Protein AF-A0A3M7NPE0-F1 (afdb_monomer)

Nearest PDB structures (foldseek):
  8dqm-assembly2_F  TM=6.773E-01  e=1.466E-04  Roseivivax halodurans
  8c0i-assembly1_DDD  TM=6.333E-01  e=1.970E-04  Escherichia coli
  5dfk-assembly1_A  TM=3.381E-01  e=2.380E+00  Escherichia coli

pLDDT: mean 84.12, std 21.81, range [24.47, 98.81]

Mean predicted aligned error: 8.63 Å

Secondary structure (DSSP, 8-state):
-----------EEPP-TT--SS-----EEEEEEEEE-HHHHHHHTHHHHHHHHHHHH---HHHHHHHHHSTTSHHHHHHGGGTTTSSTT-EEEEEEEEETTEEEEEEEESSS---EEEEETTEEEEE-SSS----

Sequence (135 aa):
MCVPFKVRNVYAKLPRGYAGKRPAERQRAVAMSGTGNGDSFLRTNAVRTAAAICRFSGASLGTAVSDVSGPGGELEQSAGDRWGETGEGEGGIIGIEVDGFTGKAVFAFNCGGLWRACYVDGVAKVMVFHDEYEA

Radius of gyration: 16.15 Å; Cα contacts (8 Å, |Δi|>4): 241; chains: 1; bounding box: 31×34×50 Å

Structure (mmCIF, N/CA/C/O backbone):
data_AF-A0A3M7NPE0-F1
#
_entry.id   AF-A0A3M7NPE0-F1
#
loop_
_atom_site.group_PDB
_atom_site.id
_atom_site.type_symbol
_atom_site.label_atom_id
_atom_site.label_alt_id
_atom_site.label_comp_id
_atom_site.label_asym_id
_atom_site.label_entity_id
_atom_site.label_seq_id
_atom_site.pdbx_PDB_ins_code
_atom_site.Cartn_x
_atom_site.Cartn_y
_atom_site.Cartn_z
_atom_site.occupancy
_atom_site.B_iso_or_equiv
_atom_site.auth_seq_id
_atom_site.auth_comp_id
_atom_site.auth_asym_id
_atom_site.auth_atom_id
_atom_site.pdbx_PDB_model_num
ATOM 1 N N . MET A 1 1 ? -10.105 1.263 -19.211 1.00 27.67 1 MET A N 1
ATOM 2 C CA . MET A 1 1 ? -11.442 1.292 -18.578 1.00 27.67 1 MET A CA 1
ATOM 3 C C . MET A 1 1 ? -11.221 0.988 -17.102 1.00 27.67 1 MET A C 1
ATOM 5 O O . MET A 1 1 ? -10.832 -0.123 -16.784 1.00 27.67 1 MET A O 1
ATOM 9 N N . CYS A 1 2 ? -11.288 2.004 -16.239 1.00 26.00 2 CYS A N 1
ATOM 10 C CA . CYS A 1 2 ? -10.955 1.890 -14.816 1.00 26.00 2 CYS A CA 1
ATOM 11 C C . CYS A 1 2 ? -12.140 1.240 -14.091 1.00 26.00 2 CYS A C 1
ATOM 13 O O . CYS A 1 2 ? -13.203 1.852 -13.987 1.00 26.00 2 CYS A O 1
ATOM 15 N N . VAL A 1 3 ? -12.000 -0.020 -13.677 1.00 26.36 3 VAL A N 1
ATOM 16 C CA . VAL A 1 3 ? -13.008 -0.679 -12.843 1.00 26.36 3 VAL A CA 1
ATOM 17 C C . VAL A 1 3 ? -12.875 -0.140 -11.416 1.00 26.36 3 VAL A C 1
ATOM 19 O O . VAL A 1 3 ? -11.787 -0.206 -10.845 1.00 26.36 3 VAL A O 1
ATOM 22 N N . PRO A 1 4 ? -13.940 0.418 -10.817 1.00 24.47 4 PRO A N 1
ATOM 23 C CA . PRO A 1 4 ? -13.890 0.885 -9.442 1.00 24.47 4 PRO A CA 1
ATOM 24 C C . PRO A 1 4 ? -13.739 -0.328 -8.518 1.00 24.47 4 PRO A C 1
ATOM 26 O O . PRO A 1 4 ? -14.699 -1.063 -8.284 1.00 24.47 4 PRO A O 1
ATOM 29 N N . PHE A 1 5 ? -12.533 -0.550 -7.993 1.00 33.00 5 PHE A N 1
ATOM 30 C CA . PHE A 1 5 ? -12.295 -1.588 -6.998 1.00 33.00 5 PHE A CA 1
ATOM 31 C C . PHE A 1 5 ? -13.027 -1.202 -5.708 1.00 33.00 5 PHE A C 1
ATOM 33 O O . PHE A 1 5 ? -12.697 -0.221 -5.034 1.00 33.00 5 PHE A O 1
ATOM 40 N N . LYS A 1 6 ? -14.079 -1.952 -5.374 1.00 27.89 6 LYS A N 1
ATOM 41 C CA . LYS A 1 6 ? -14.833 -1.781 -4.132 1.00 27.89 6 LYS A CA 1
ATOM 42 C C . LYS A 1 6 ? -13.966 -2.317 -2.992 1.00 27.89 6 LYS A C 1
ATOM 44 O O . LYS A 1 6 ? -14.068 -3.482 -2.625 1.00 27.89 6 LYS A O 1
ATOM 49 N N . VAL A 1 7 ? -13.128 -1.465 -2.400 1.00 37.12 7 VAL A N 1
ATOM 50 C CA . VAL A 1 7 ? -12.467 -1.778 -1.126 1.00 37.12 7 VAL A CA 1
ATOM 51 C C . VAL A 1 7 ? -13.574 -1.980 -0.087 1.00 37.12 7 VAL A C 1
ATOM 53 O O . VAL A 1 7 ? -14.122 -1.024 0.466 1.00 37.12 7 VAL A O 1
ATOM 56 N N . ARG A 1 8 ? -13.970 -3.236 0.153 1.00 37.31 8 ARG A N 1
ATOM 57 C CA . ARG A 1 8 ? -14.839 -3.597 1.275 1.00 37.31 8 ARG A CA 1
ATOM 58 C C . ARG A 1 8 ? -14.017 -3.438 2.545 1.00 37.31 8 ARG A C 1
ATOM 60 O O . ARG A 1 8 ? -13.371 -4.363 3.018 1.00 37.31 8 ARG A O 1
ATOM 67 N N . ASN A 1 9 ? -14.027 -2.213 3.048 1.00 39.16 9 ASN A N 1
ATOM 68 C CA . ASN A 1 9 ? -13.622 -1.836 4.390 1.00 39.16 9 ASN A CA 1
ATOM 69 C C . ASN A 1 9 ? -14.105 -2.898 5.394 1.00 39.16 9 ASN A C 1
ATOM 71 O O . ASN A 1 9 ? -15.312 -3.083 5.535 1.00 39.16 9 ASN A O 1
ATOM 75 N N . VAL A 1 10 ? -13.188 -3.599 6.062 1.00 43.84 10 VAL A N 1
ATOM 76 C CA . VAL A 1 10 ? -13.531 -4.557 7.126 1.00 43.84 10 VAL A CA 1
ATOM 77 C C . VAL A 1 10 ? -13.296 -3.856 8.469 1.00 43.84 10 VAL A C 1
ATOM 79 O O . VAL A 1 10 ? -12.231 -3.269 8.655 1.00 43.84 10 VAL A O 1
ATOM 82 N N . TYR A 1 11 ? -14.311 -3.825 9.341 1.00 45.72 11 TYR A N 1
ATOM 83 C CA . TYR A 1 11 ? -14.428 -2.907 10.484 1.00 45.72 11 TYR A CA 1
ATOM 84 C C . TYR A 1 11 ? -14.403 -3.655 11.826 1.00 45.72 11 TYR A C 1
ATOM 86 O O . TYR A 1 11 ? -15.442 -4.145 12.246 1.00 45.72 11 TYR A O 1
ATOM 94 N N . ALA A 1 12 ? -13.304 -3.606 12.5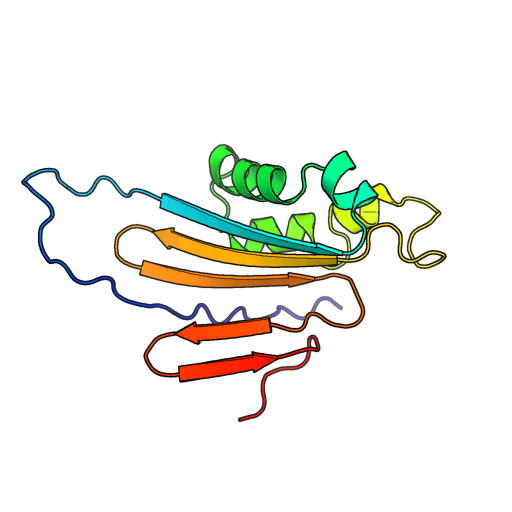83 1.00 43.47 12 ALA A N 1
ATOM 95 C CA . ALA A 1 12 ? -13.297 -4.111 13.963 1.00 43.47 12 ALA A CA 1
ATOM 96 C C . ALA A 1 12 ? -13.635 -3.010 14.985 1.00 43.47 12 ALA A C 1
ATOM 98 O O . ALA A 1 12 ? -13.023 -1.939 14.961 1.00 43.47 12 ALA A O 1
ATOM 99 N N . LYS A 1 13 ? -14.568 -3.274 15.917 1.00 44.62 13 LYS A N 1
ATOM 100 C CA . LYS A 1 13 ? -14.831 -2.410 17.091 1.00 44.62 13 LYS A CA 1
ATOM 101 C C . LYS A 1 13 ? -13.839 -2.714 18.218 1.00 44.62 13 LYS A C 1
ATOM 103 O O . LYS A 1 13 ? -13.842 -3.817 18.757 1.00 44.62 13 LYS A O 1
ATOM 108 N N . LEU A 1 14 ? -13.045 -1.728 18.633 1.00 51.66 14 LEU A N 1
ATOM 109 C CA . LEU A 1 14 ? -12.153 -1.851 19.795 1.00 51.66 14 LEU A CA 1
ATOM 110 C C . LEU A 1 14 ? -12.946 -1.810 21.127 1.00 51.66 14 LEU A C 1
ATOM 112 O O . LEU A 1 14 ? -13.894 -1.023 21.245 1.00 51.66 14 LEU A O 1
ATOM 116 N N . PRO A 1 15 ? -12.590 -2.622 22.147 1.00 49.59 15 PRO A N 1
ATOM 117 C CA . PRO A 1 15 ? -13.286 -2.642 23.435 1.00 49.59 15 PRO A CA 1
ATOM 118 C C . PRO A 1 15 ? -13.131 -1.313 24.195 1.00 49.59 15 PRO A C 1
ATOM 120 O O . PRO A 1 15 ? -12.042 -0.765 24.314 1.00 49.59 15 PRO A O 1
ATOM 123 N N . ARG A 1 16 ? -14.235 -0.809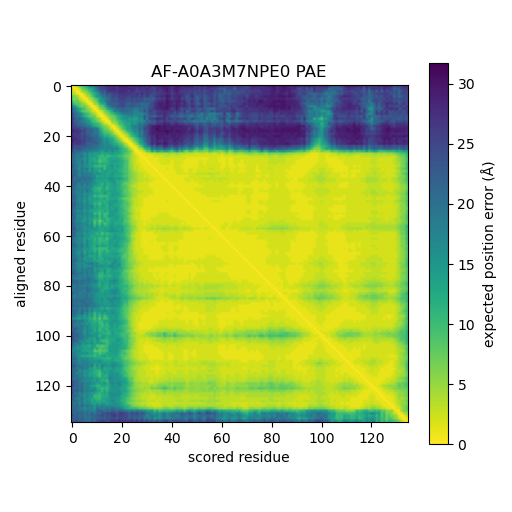 24.765 1.00 54.12 16 ARG A N 1
ATOM 124 C CA . ARG A 1 16 ? -14.330 0.474 25.505 1.00 54.12 16 ARG A CA 1
ATOM 125 C C . ARG A 1 16 ? -13.640 0.498 26.886 1.00 54.12 16 ARG A C 1
ATOM 127 O O . ARG A 1 16 ? -13.814 1.459 27.633 1.00 54.12 16 ARG A O 1
ATOM 134 N N . GLY A 1 17 ? -12.916 -0.549 27.272 1.00 51.56 17 GLY A N 1
ATOM 135 C CA . GLY A 1 17 ? -12.396 -0.705 28.633 1.00 51.56 17 GLY A CA 1
ATOM 136 C C . GLY A 1 17 ? -11.166 0.165 28.910 1.00 51.56 17 GLY A C 1
ATOM 137 O O . GLY A 1 17 ? -10.130 -0.055 28.300 1.00 51.56 17 GLY A O 1
ATOM 138 N N . TYR A 1 18 ? -11.281 1.080 29.884 1.00 45.97 18 TYR A N 1
ATOM 139 C CA . TYR A 1 18 ? -10.209 1.870 30.530 1.00 45.97 18 TYR A CA 1
ATOM 140 C C . TYR A 1 18 ? -9.698 3.162 29.859 1.00 45.97 18 TYR A C 1
ATOM 142 O O . TYR A 1 18 ? -8.603 3.625 30.175 1.00 45.97 18 TYR A O 1
ATOM 150 N N . ALA A 1 19 ? -10.494 3.847 29.035 1.00 51.12 19 ALA A N 1
ATOM 151 C CA . ALA A 1 19 ? -10.186 5.242 28.704 1.00 51.12 19 ALA A CA 1
ATOM 152 C C . ALA A 1 19 ? -10.604 6.162 29.870 1.00 51.12 19 ALA A C 1
ATOM 154 O O . ALA A 1 19 ? -11.785 6.467 30.047 1.00 51.12 19 ALA A O 1
ATOM 155 N N . GLY A 1 20 ? -9.641 6.589 30.696 1.00 47.66 20 GLY A N 1
ATOM 156 C CA . GLY A 1 20 ? -9.843 7.677 31.658 1.00 47.66 20 GLY A CA 1
ATOM 157 C C . GLY A 1 20 ? -10.417 8.922 30.968 1.00 47.66 20 GLY A C 1
ATOM 158 O O . GLY A 1 20 ? -10.175 9.117 29.783 1.00 47.66 20 GLY A O 1
ATOM 159 N N . LYS A 1 21 ? -11.189 9.728 31.716 1.00 46.97 21 LYS A N 1
ATOM 160 C CA . LYS A 1 21 ? -12.020 10.894 31.324 1.00 46.97 21 LYS A CA 1
ATOM 161 C C . LYS A 1 21 ? -11.363 11.953 30.401 1.00 46.97 21 LYS A C 1
ATOM 163 O O . LYS A 1 21 ? -11.325 13.133 30.736 1.00 46.97 21 LYS A O 1
ATOM 168 N N . ARG A 1 22 ? -10.882 11.585 29.222 1.00 47.91 22 ARG A N 1
ATOM 169 C CA . ARG A 1 22 ? -10.715 12.492 28.090 1.00 47.91 22 ARG A CA 1
ATOM 170 C C . ARG A 1 22 ? -11.775 12.089 27.073 1.00 47.91 22 ARG A C 1
ATOM 172 O O . ARG A 1 22 ? -11.926 10.889 26.831 1.00 47.91 22 ARG A O 1
ATOM 179 N N . PRO A 1 23 ? -12.526 13.036 26.481 1.00 47.06 23 PRO A N 1
ATOM 180 C CA . PRO A 1 23 ? -13.191 12.728 25.227 1.00 47.06 23 PRO A CA 1
ATOM 181 C C . PRO A 1 23 ? -12.094 12.154 24.334 1.00 47.06 23 PRO A C 1
ATOM 183 O O . PRO A 1 23 ? -11.025 12.759 24.241 1.00 47.06 23 PRO A O 1
ATOM 186 N N . ALA A 1 24 ? -12.295 10.957 23.786 1.00 57.06 24 ALA A N 1
ATOM 187 C CA . ALA A 1 24 ? -11.391 10.421 22.785 1.00 57.06 24 ALA A CA 1
ATOM 188 C C . ALA A 1 24 ? -11.487 11.354 21.573 1.00 57.06 24 ALA A C 1
ATOM 190 O O . ALA A 1 24 ? -12.287 11.139 20.665 1.00 57.06 24 ALA A O 1
ATOM 191 N N . GLU A 1 25 ? -10.743 12.459 21.616 1.00 57.72 25 GLU A N 1
ATOM 192 C CA . GLU A 1 25 ? -10.376 13.242 20.452 1.00 57.72 25 GLU A CA 1
ATOM 193 C C . GLU A 1 25 ? -9.913 12.209 19.431 1.00 57.72 25 GLU A C 1
ATOM 195 O O . GLU A 1 25 ? -9.131 11.330 19.796 1.00 57.72 25 GLU A O 1
ATOM 200 N N . ARG A 1 26 ? -10.521 12.186 18.238 1.00 66.12 26 ARG A N 1
ATOM 201 C CA . ARG A 1 26 ? -10.352 11.089 17.275 1.00 66.12 26 ARG A CA 1
ATOM 202 C C . ARG A 1 26 ? -8.865 10.875 16.995 1.00 66.12 26 ARG A C 1
ATOM 204 O O . ARG A 1 26 ? -8.276 11.567 16.169 1.00 66.12 26 ARG A O 1
ATOM 211 N N . GLN A 1 27 ? -8.249 9.934 17.703 1.00 78.19 27 GLN A N 1
ATOM 212 C CA . GLN A 1 27 ? -6.852 9.598 17.506 1.00 78.19 27 GLN A CA 1
ATOM 213 C C . GLN A 1 27 ? -6.808 8.634 16.340 1.00 78.19 27 GLN A C 1
ATOM 215 O O . GLN A 1 27 ? -7.107 7.447 16.473 1.00 78.19 27 GLN A O 1
ATOM 220 N N . ARG A 1 28 ? -6.495 9.194 15.174 1.00 89.44 28 ARG A N 1
ATOM 221 C CA . ARG A 1 28 ? -6.199 8.413 13.988 1.00 89.44 28 ARG A CA 1
ATOM 222 C C . ARG A 1 28 ? -4.757 7.929 14.070 1.00 89.44 28 ARG A C 1
ATOM 224 O O . ARG A 1 28 ? -3.843 8.738 14.227 1.00 89.44 28 ARG A O 1
ATOM 231 N N . ALA A 1 29 ? -4.558 6.626 13.951 1.00 94.69 29 ALA A N 1
ATOM 232 C CA . ALA A 1 29 ? -3.244 6.001 13.948 1.00 94.69 29 ALA A CA 1
ATOM 233 C C . ALA A 1 29 ? -3.136 5.015 12.788 1.00 94.69 29 ALA A C 1
ATOM 235 O O . ALA A 1 29 ? -4.118 4.391 12.389 1.00 94.69 29 ALA A O 1
ATOM 236 N N . VAL A 1 30 ? -1.929 4.880 12.249 1.00 97.44 30 VA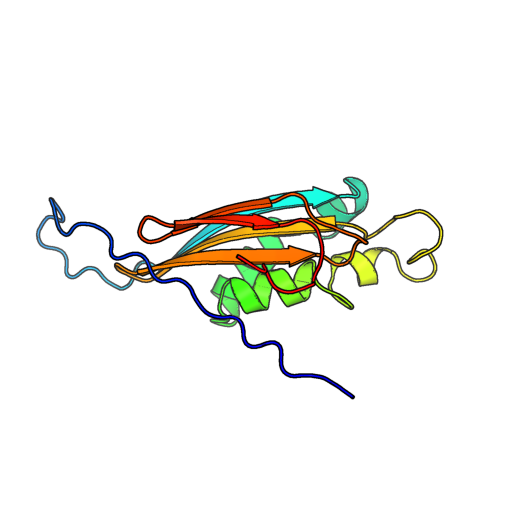L A N 1
ATOM 237 C CA . VAL A 1 30 ? -1.635 3.949 11.162 1.00 97.44 30 VAL A CA 1
ATOM 238 C C . VAL A 1 30 ? -0.381 3.158 11.502 1.00 97.44 30 VAL A C 1
ATOM 240 O O . VAL A 1 30 ? 0.590 3.712 12.016 1.00 97.44 30 VAL A O 1
ATOM 243 N N . ALA A 1 31 ? -0.408 1.865 11.213 1.00 97.88 31 ALA A N 1
ATOM 244 C CA . ALA A 1 31 ? 0.748 0.983 11.260 1.00 97.88 31 ALA A CA 1
ATOM 245 C C . ALA A 1 31 ? 0.856 0.277 9.913 1.00 97.88 31 ALA A C 1
ATOM 247 O O . ALA A 1 31 ? -0.159 -0.061 9.310 1.00 97.88 31 ALA A O 1
ATOM 248 N N . MET A 1 32 ? 2.072 0.079 9.426 1.00 98.50 32 MET A N 1
ATOM 249 C CA . MET A 1 32 ? 2.321 -0.439 8.086 1.00 98.50 32 MET A CA 1
ATOM 250 C C . MET A 1 32 ? 3.583 -1.290 8.070 1.00 98.50 32 MET A C 1
ATOM 252 O O . MET A 1 32 ? 4.517 -1.039 8.830 1.00 98.50 32 MET A O 1
ATOM 256 N N . SER A 1 33 ? 3.613 -2.261 7.167 1.00 98.44 33 SER A N 1
ATOM 257 C CA . SER A 1 33 ? 4.793 -3.050 6.833 1.00 98.44 33 SER A CA 1
ATOM 258 C C . SER A 1 33 ? 4.892 -3.148 5.317 1.00 98.44 33 SER A C 1
ATOM 260 O O . SER A 1 33 ? 3.893 -3.399 4.641 1.00 98.44 33 SER A O 1
ATOM 262 N N . GLY A 1 34 ? 6.086 -2.886 4.796 1.00 98.06 34 GLY A N 1
ATOM 263 C CA . GLY A 1 34 ? 6.389 -2.915 3.373 1.00 98.06 34 GLY A CA 1
ATOM 264 C C . GLY A 1 34 ? 7.282 -4.095 3.013 1.00 98.06 34 GLY A C 1
ATOM 265 O O . GLY A 1 34 ? 8.121 -4.504 3.814 1.00 98.06 34 GLY A O 1
ATOM 266 N N . THR A 1 35 ? 7.118 -4.620 1.803 1.00 98.38 35 THR A N 1
ATOM 267 C CA . THR A 1 35 ? 7.978 -5.657 1.220 1.00 98.38 35 THR A CA 1
ATOM 268 C C . THR A 1 35 ? 8.122 -5.436 -0.285 1.00 98.38 35 THR A C 1
ATOM 270 O O . THR A 1 35 ? 7.211 -4.896 -0.910 1.00 98.38 35 THR A O 1
ATOM 273 N N . GLY A 1 36 ? 9.254 -5.828 -0.869 1.00 97.69 36 GLY A N 1
ATOM 274 C CA . GLY A 1 36 ? 9.552 -5.633 -2.288 1.00 97.69 36 GLY A CA 1
ATOM 275 C C . GLY A 1 36 ? 11.016 -5.276 -2.528 1.00 97.69 36 GLY A C 1
ATOM 276 O O . GLY A 1 36 ? 11.889 -5.634 -1.733 1.00 97.69 36 GLY A O 1
ATOM 277 N N . ASN A 1 37 ? 11.280 -4.544 -3.607 1.00 98.25 37 ASN A N 1
ATOM 278 C CA . ASN A 1 37 ? 12.600 -4.012 -3.921 1.00 98.25 37 ASN A CA 1
ATOM 279 C C . ASN A 1 37 ? 13.058 -3.010 -2.841 1.00 98.25 37 ASN A C 1
ATOM 281 O O . ASN A 1 37 ? 12.522 -1.907 -2.722 1.00 98.25 37 ASN A O 1
ATOM 285 N N . GLY A 1 38 ? 14.056 -3.396 -2.040 1.00 97.62 38 GLY A N 1
ATOM 286 C CA . GLY A 1 38 ? 14.509 -2.610 -0.887 1.00 97.62 38 GLY A CA 1
ATOM 287 C C . GLY A 1 38 ? 15.013 -1.209 -1.248 1.00 97.62 38 GLY A C 1
ATOM 288 O O . GLY A 1 38 ? 14.697 -0.249 -0.544 1.00 97.62 38 GLY A O 1
ATOM 289 N N . ASP A 1 39 ? 15.724 -1.074 -2.367 1.00 97.62 39 ASP A N 1
ATOM 290 C CA . ASP A 1 39 ? 16.256 0.212 -2.829 1.00 97.62 39 ASP A CA 1
ATOM 291 C C . ASP A 1 39 ? 15.132 1.191 -3.184 1.00 97.62 39 ASP A C 1
ATOM 293 O O . ASP A 1 39 ? 15.196 2.361 -2.803 1.00 97.62 39 ASP A O 1
ATOM 297 N N . SER A 1 40 ? 14.067 0.728 -3.844 1.00 98.12 40 SER A N 1
ATOM 298 C CA . SER A 1 40 ? 12.874 1.541 -4.110 1.00 98.12 40 SER A CA 1
ATOM 299 C C . SER A 1 40 ? 12.178 1.977 -2.820 1.00 98.12 40 SER A C 1
ATOM 301 O O . SER A 1 40 ? 11.839 3.152 -2.682 1.00 98.12 40 SER A O 1
ATOM 303 N N . PHE A 1 41 ? 12.022 1.077 -1.840 1.00 98.56 41 PHE A N 1
ATOM 304 C CA . PHE A 1 41 ? 11.427 1.414 -0.539 1.00 98.56 41 PHE A CA 1
ATOM 305 C C . PHE A 1 41 ? 12.230 2.471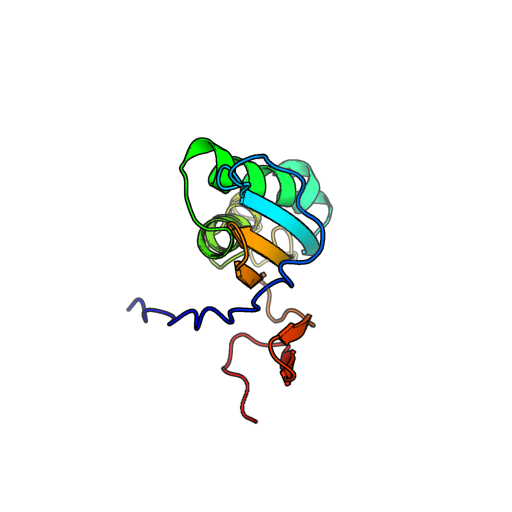 0.227 1.00 98.56 41 PHE A C 1
ATOM 307 O O . PHE A 1 41 ? 11.637 3.357 0.848 1.00 98.56 41 PHE A O 1
ATOM 314 N N . LEU A 1 42 ? 13.564 2.395 0.185 1.00 98.50 42 LEU A N 1
ATOM 315 C CA . LEU A 1 42 ? 14.442 3.381 0.815 1.00 98.50 42 LEU A CA 1
ATOM 316 C C . LEU A 1 42 ? 14.410 4.720 0.075 1.00 98.50 42 LEU A C 1
ATOM 318 O O . LEU A 1 42 ? 14.294 5.765 0.715 1.00 98.50 42 LEU A O 1
ATOM 322 N N . ARG A 1 43 ? 14.461 4.693 -1.261 1.00 97.62 43 ARG A N 1
ATOM 323 C CA . ARG A 1 43 ? 14.457 5.888 -2.116 1.00 97.62 43 ARG A CA 1
ATOM 324 C C . ARG A 1 43 ? 13.200 6.736 -1.930 1.00 97.62 43 ARG A C 1
ATOM 326 O O . ARG A 1 43 ? 13.305 7.958 -1.882 1.00 97.62 43 ARG A O 1
ATOM 333 N N . THR A 1 44 ? 12.037 6.099 -1.811 1.00 97.94 44 THR A N 1
ATOM 334 C CA . THR A 1 44 ? 10.741 6.783 -1.642 1.00 97.94 44 THR A CA 1
ATOM 335 C C . THR A 1 44 ? 10.338 6.952 -0.179 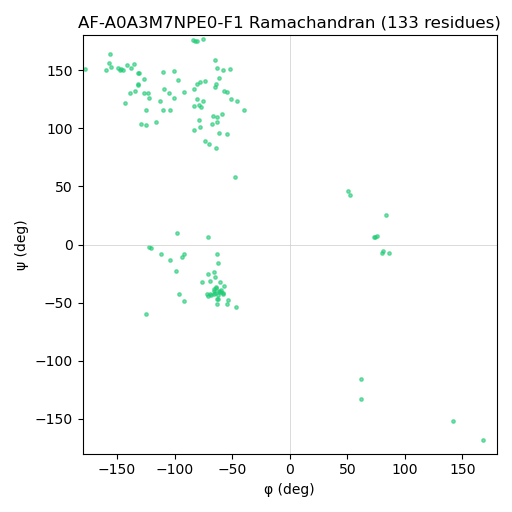1.00 97.94 44 THR A C 1
ATOM 337 O O . THR A 1 44 ? 9.380 7.658 0.127 1.00 97.94 44 THR A O 1
ATOM 340 N N . ASN A 1 45 ? 11.047 6.300 0.753 1.00 98.31 45 ASN A N 1
ATOM 341 C CA . ASN A 1 45 ? 10.633 6.173 2.150 1.00 98.31 45 ASN A CA 1
ATOM 342 C C . ASN A 1 45 ? 9.175 5.672 2.266 1.00 98.31 45 ASN A C 1
ATOM 344 O O . ASN A 1 45 ? 8.360 6.227 3.007 1.00 98.31 45 ASN A O 1
ATOM 348 N N . ALA A 1 46 ? 8.842 4.634 1.492 1.00 98.62 46 ALA A N 1
ATOM 349 C CA . ALA A 1 46 ? 7.480 4.281 1.079 1.00 98.62 46 ALA A CA 1
ATOM 350 C C . ALA A 1 46 ? 6.427 4.298 2.205 1.00 98.62 46 ALA A C 1
ATOM 352 O O . ALA A 1 46 ? 5.407 4.982 2.119 1.00 98.62 46 ALA A O 1
ATOM 353 N N . VAL A 1 47 ? 6.676 3.581 3.307 1.00 98.38 47 VAL A N 1
ATOM 354 C CA . VAL A 1 47 ? 5.727 3.490 4.432 1.00 98.38 47 VAL A CA 1
ATOM 355 C C . VAL A 1 47 ? 5.537 4.841 5.131 1.00 98.38 47 VAL A C 1
ATOM 357 O O . VAL A 1 47 ? 4.418 5.220 5.488 1.00 98.38 47 VAL A O 1
ATOM 360 N N . ARG A 1 48 ? 6.617 5.608 5.311 1.00 98.31 48 ARG A N 1
ATOM 361 C CA . ARG A 1 48 ? 6.533 6.960 5.871 1.00 98.31 48 ARG A CA 1
ATOM 362 C C . ARG A 1 48 ? 5.786 7.883 4.921 1.00 98.31 48 ARG A C 1
ATOM 364 O O . ARG A 1 48 ? 5.035 8.733 5.395 1.00 98.31 48 ARG A O 1
ATOM 371 N N . THR A 1 49 ? 5.981 7.748 3.614 1.00 98.69 49 THR A N 1
ATOM 372 C CA . THR A 1 49 ? 5.282 8.561 2.616 1.00 98.69 49 THR A CA 1
ATOM 373 C C . THR A 1 49 ? 3.785 8.268 2.615 1.00 98.69 49 THR A C 1
ATOM 375 O O . THR A 1 49 ? 3.000 9.207 2.730 1.00 98.69 49 THR A O 1
ATOM 378 N N . ALA A 1 50 ? 3.368 7.002 2.703 1.00 98.69 50 ALA A N 1
ATOM 379 C CA . ALA A 1 50 ? 1.963 6.649 2.925 1.00 98.69 50 ALA A CA 1
ATOM 380 C C . ALA A 1 50 ? 1.398 7.263 4.228 1.00 98.69 50 ALA A C 1
ATOM 382 O O . ALA A 1 50 ? 0.297 7.824 4.241 1.00 98.69 50 ALA A O 1
ATOM 383 N N . ALA A 1 51 ? 2.162 7.246 5.329 1.00 98.38 51 ALA A N 1
ATOM 384 C CA . ALA A 1 51 ? 1.756 7.903 6.580 1.00 98.38 51 ALA A CA 1
ATOM 385 C 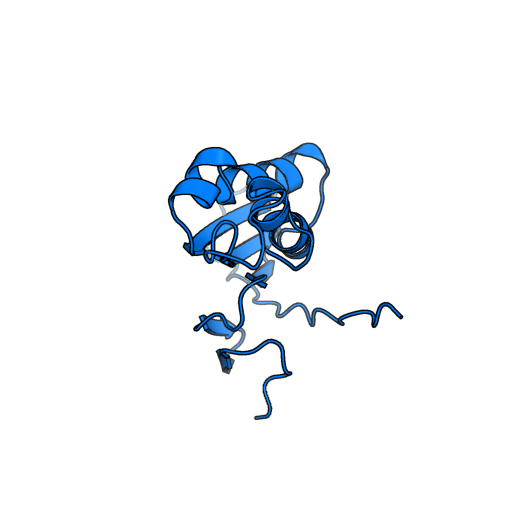C . ALA A 1 51 ? 1.636 9.430 6.426 1.00 98.38 51 ALA A C 1
ATOM 387 O O . ALA A 1 51 ? 0.754 10.061 7.014 1.00 98.38 51 ALA A O 1
ATOM 388 N N . ALA A 1 52 ? 2.518 10.036 5.634 1.00 98.38 52 ALA A N 1
ATOM 389 C CA . ALA A 1 52 ? 2.523 11.464 5.363 1.00 98.38 52 ALA A CA 1
ATOM 390 C C . ALA A 1 52 ? 1.328 11.884 4.507 1.00 98.38 52 ALA A C 1
ATOM 392 O O . ALA A 1 52 ? 0.683 12.872 4.847 1.00 98.38 52 ALA A O 1
ATOM 393 N N . ILE A 1 53 ? 0.983 11.110 3.474 1.00 98.38 53 ILE A N 1
ATOM 394 C CA . ILE A 1 53 ? -0.250 11.292 2.698 1.00 98.38 53 ILE A CA 1
ATOM 395 C C . ILE A 1 53 ? -1.441 11.282 3.661 1.00 98.38 53 ILE A C 1
ATOM 397 O O . ILE A 1 53 ? -2.187 12.256 3.724 1.00 98.38 53 ILE A O 1
ATOM 401 N N . CYS A 1 54 ? -1.547 10.264 4.524 1.00 97.12 54 CYS A N 1
ATOM 402 C CA . CYS A 1 54 ? -2.610 10.195 5.530 1.00 97.12 54 CYS A CA 1
ATOM 403 C C . CYS A 1 54 ? -2.689 11.456 6.406 1.00 97.12 54 CYS A C 1
ATOM 405 O O . CYS A 1 54 ? -3.777 11.989 6.629 1.00 97.12 54 CYS A O 1
ATOM 407 N N . ARG A 1 55 ? -1.544 11.921 6.919 1.00 96.06 55 ARG A N 1
ATOM 408 C CA . ARG A 1 55 ? -1.463 13.050 7.855 1.00 96.06 55 ARG A CA 1
ATOM 409 C C . ARG A 1 55 ? -1.746 14.398 7.197 1.00 96.06 55 ARG A C 1
ATOM 411 O O . ARG A 1 55 ? -2.394 15.233 7.819 1.00 96.06 55 ARG A O 1
ATOM 418 N N . PHE A 1 56 ? -1.211 14.631 6.003 1.00 97.38 56 PHE A N 1
ATOM 419 C CA . PHE A 1 56 ? -1.175 15.962 5.397 1.00 97.38 56 PHE A CA 1
ATOM 420 C C . PHE A 1 56 ? -2.286 16.202 4.373 1.00 97.38 56 PHE A C 1
ATOM 422 O O . PHE A 1 56 ? -2.643 17.357 4.167 1.00 97.38 56 PHE A O 1
ATOM 429 N N . SER A 1 57 ? -2.873 15.156 3.778 1.00 96.50 57 SER A N 1
ATOM 430 C CA . SER A 1 57 ? -4.037 15.298 2.884 1.00 96.50 57 SER A CA 1
ATOM 431 C C . SER A 1 57 ? -5.363 14.887 3.530 1.00 96.50 57 SER A C 1
ATOM 433 O O . SER A 1 57 ? -6.427 15.162 2.983 1.00 96.50 57 SER A O 1
ATOM 435 N N . GLY A 1 58 ? -5.320 14.206 4.680 1.00 93.12 58 GLY A N 1
ATOM 436 C CA . GLY A 1 58 ? -6.506 13.613 5.301 1.00 93.12 58 GLY A CA 1
ATOM 437 C C . GLY A 1 58 ? -7.020 12.355 4.589 1.00 93.12 58 GLY A C 1
ATOM 438 O O . GLY A 1 58 ? -8.063 11.829 4.975 1.00 93.12 58 GLY A O 1
ATOM 439 N N . ALA A 1 59 ? -6.306 11.844 3.579 1.00 96.38 59 ALA A N 1
ATOM 440 C CA . ALA A 1 59 ? -6.680 10.621 2.875 1.00 96.38 59 ALA A CA 1
ATOM 441 C C . ALA A 1 59 ? -6.662 9.392 3.798 1.00 96.38 59 ALA A C 1
ATOM 443 O O . ALA A 1 59 ? -5.890 9.330 4.760 1.00 96.38 59 ALA A O 1
ATOM 444 N N . SER A 1 60 ? -7.496 8.395 3.479 1.00 96.81 60 SER A N 1
ATOM 445 C CA . SER A 1 60 ? -7.526 7.100 4.175 1.00 96.81 60 SER A CA 1
ATOM 446 C C . SER A 1 60 ? -6.221 6.324 3.982 1.00 96.81 60 SER A C 1
ATOM 448 O O . SER A 1 60 ? -5.512 6.550 2.998 1.00 96.81 60 SER A O 1
ATOM 450 N N . LEU A 1 61 ? -5.921 5.369 4.871 1.00 97.81 61 LEU A N 1
ATOM 451 C CA . LEU A 1 61 ? -4.709 4.562 4.713 1.00 97.81 61 LEU A CA 1
ATOM 452 C C . LEU A 1 61 ? -4.765 3.722 3.436 1.00 97.81 61 LEU A C 1
ATOM 454 O O . LEU A 1 61 ? -3.761 3.609 2.751 1.00 97.81 61 LEU A O 1
ATOM 458 N N . GLY A 1 62 ? -5.942 3.198 3.080 1.00 97.62 62 GLY A N 1
ATOM 459 C CA . GLY A 1 62 ? -6.155 2.443 1.839 1.00 97.62 62 GLY A CA 1
ATOM 460 C C . GLY A 1 62 ? -5.802 3.239 0.579 1.00 97.62 62 GLY A C 1
ATOM 461 O O . GLY A 1 62 ? -5.142 2.718 -0.315 1.00 97.62 62 GLY A O 1
ATOM 462 N N . THR A 1 63 ? -6.196 4.514 0.532 1.00 98.31 63 THR A N 1
ATOM 463 C CA . THR A 1 63 ? -5.815 5.432 -0.551 1.00 98.31 63 THR A CA 1
ATOM 464 C C . THR A 1 63 ? -4.304 5.642 -0.562 1.00 98.31 63 THR A C 1
ATOM 466 O O . THR A 1 63 ? -3.663 5.385 -1.571 1.00 98.31 63 THR A O 1
ATOM 469 N N . ALA A 1 64 ? -3.720 5.993 0.586 1.00 98.62 64 ALA A N 1
ATOM 470 C CA . ALA A 1 64 ? -2.292 6.275 0.681 1.00 98.62 64 ALA A CA 1
ATOM 471 C C . ALA A 1 64 ? -1.403 5.075 0.309 1.00 98.62 64 ALA A C 1
ATOM 473 O O . ALA A 1 64 ? -0.396 5.249 -0.369 1.00 98.62 64 ALA A O 1
ATOM 474 N N . VAL A 1 65 ? -1.756 3.849 0.721 1.00 98.56 65 VAL A N 1
ATOM 475 C CA . VAL A 1 65 ? -0.988 2.655 0.325 1.00 98.56 65 VAL A CA 1
ATOM 476 C C . VAL A 1 65 ? -1.147 2.341 -1.161 1.00 98.56 65 VAL A C 1
ATOM 478 O O . VAL A 1 65 ? -0.198 1.844 -1.765 1.00 98.56 65 VAL A O 1
ATOM 481 N N . SER A 1 66 ? -2.302 2.658 -1.759 1.00 98.44 66 SER A N 1
ATOM 482 C CA . SER A 1 66 ? -2.528 2.501 -3.202 1.00 98.44 66 SER A CA 1
ATOM 483 C C . SER A 1 66 ? -1.683 3.491 -4.003 1.00 98.44 66 SER A C 1
ATOM 485 O O . SER A 1 66 ? -1.022 3.075 -4.946 1.00 98.44 66 SER A O 1
ATOM 487 N N . ASP A 1 67 ? -1.618 4.754 -3.575 1.00 98.69 67 ASP A N 1
ATOM 488 C CA . ASP A 1 67 ? -0.814 5.794 -4.232 1.00 98.69 67 ASP A CA 1
ATOM 489 C C . ASP A 1 67 ? 0.697 5.506 -4.162 1.00 98.69 67 ASP A C 1
ATOM 491 O O . ASP A 1 67 ? 1.455 5.923 -5.034 1.00 98.69 67 ASP A O 1
ATOM 495 N N . VAL A 1 68 ? 1.155 4.780 -3.137 1.00 98.75 68 VAL A N 1
ATOM 496 C CA . VAL A 1 68 ? 2.580 4.448 -2.964 1.00 98.75 68 VAL A CA 1
ATOM 497 C C . VAL A 1 68 ? 2.945 3.112 -3.603 1.00 98.75 68 VAL A C 1
ATOM 499 O O . VAL A 1 68 ? 3.948 3.018 -4.303 1.00 98.75 68 VAL A O 1
ATOM 502 N N . SER A 1 69 ? 2.168 2.064 -3.336 1.00 98.56 69 SER A N 1
ATOM 503 C CA . SER A 1 69 ? 2.541 0.679 -3.657 1.00 98.56 69 SER A CA 1
ATOM 504 C C . SER A 1 69 ? 1.581 -0.034 -4.600 1.00 98.56 69 SER A C 1
ATOM 506 O O . SER A 1 69 ? 1.840 -1.175 -4.951 1.00 98.56 69 SER A O 1
ATOM 508 N N . GLY A 1 70 ? 0.477 0.599 -5.001 1.00 97.88 70 GLY A N 1
ATOM 509 C CA . GLY A 1 70 ? -0.418 0.069 -6.028 1.00 97.88 70 GLY A CA 1
ATOM 510 C C . GLY A 1 70 ? 0.093 0.335 -7.451 1.00 97.88 70 GLY A C 1
ATOM 511 O O . GLY A 1 70 ? 1.106 1.016 -7.626 1.00 97.88 70 GLY A O 1
ATOM 512 N N . PRO A 1 71 ? -0.602 -0.190 -8.478 1.00 96.75 71 PRO A N 1
ATOM 513 C CA . PRO A 1 71 ? -0.269 0.069 -9.879 1.00 96.75 71 PRO A CA 1
ATOM 514 C C . PRO A 1 71 ? -0.218 1.571 -10.192 1.00 96.75 71 PRO A C 1
ATOM 516 O O . PRO A 1 71 ? -1.136 2.311 -9.836 1.00 96.75 71 PRO A O 1
ATOM 519 N N . GLY A 1 72 ? 0.849 2.015 -10.855 1.00 97.31 72 GLY A N 1
ATOM 520 C CA . GLY A 1 72 ? 1.132 3.424 -11.136 1.00 97.31 72 GLY A CA 1
ATOM 521 C C . GLY A 1 72 ? 1.583 4.238 -9.917 1.00 97.31 72 GLY A C 1
ATOM 522 O O . GLY A 1 72 ? 1.710 5.459 -10.019 1.00 97.31 72 GLY A O 1
ATOM 523 N N . GLY A 1 73 ? 1.797 3.597 -8.766 1.00 98.25 73 GLY A N 1
ATOM 524 C CA . GLY A 1 73 ? 2.175 4.254 -7.520 1.00 98.25 73 GLY A CA 1
ATOM 525 C C . GLY A 1 73 ? 3.633 4.712 -7.469 1.00 98.25 73 GLY A C 1
ATOM 526 O O . GLY A 1 73 ? 4.435 4.464 -8.368 1.00 98.25 73 GLY A O 1
ATOM 527 N N . GLU A 1 74 ? 3.993 5.378 -6.375 1.00 98.50 74 GLU A N 1
ATOM 528 C CA . GLU A 1 74 ? 5.320 5.972 -6.168 1.00 98.50 74 GLU A CA 1
ATOM 529 C C . GLU A 1 74 ? 6.482 4.968 -6.285 1.00 98.50 74 GLU A C 1
ATOM 531 O O . GLU A 1 74 ? 7.540 5.315 -6.811 1.00 98.50 74 GLU A O 1
ATOM 536 N N . LEU A 1 75 ? 6.301 3.716 -5.847 1.00 98.56 75 LEU A N 1
ATOM 537 C CA . LEU A 1 75 ? 7.318 2.671 -6.004 1.00 98.56 75 LEU A CA 1
ATOM 538 C C . LEU A 1 75 ? 7.613 2.382 -7.483 1.00 98.56 75 LEU A C 1
ATOM 540 O O . LEU A 1 75 ? 8.779 2.375 -7.875 1.00 98.56 75 LEU A O 1
ATOM 544 N N . GLU A 1 76 ? 6.579 2.225 -8.307 1.00 98.06 76 GLU A N 1
ATOM 545 C CA . GLU A 1 76 ? 6.703 2.034 -9.757 1.00 98.06 76 GLU A CA 1
ATOM 546 C C . GLU A 1 76 ? 7.335 3.265 -10.422 1.00 98.06 76 GLU A C 1
ATOM 548 O O . GLU A 1 76 ? 8.317 3.148 -11.155 1.00 98.06 76 GLU A O 1
ATOM 553 N N . GLN A 1 77 ? 6.861 4.465 -10.078 1.00 98.25 77 GLN A N 1
ATOM 554 C CA . GLN A 1 77 ? 7.418 5.714 -10.609 1.00 98.25 77 GLN A CA 1
ATOM 555 C C . GLN A 1 77 ? 8.904 5.890 -10.259 1.00 98.25 77 GLN A C 1
ATOM 557 O O . GLN A 1 77 ? 9.664 6.447 -11.050 1.00 98.25 77 GLN A O 1
ATOM 562 N N . SER A 1 78 ? 9.347 5.382 -9.103 1.00 98.06 78 SER A N 1
ATOM 563 C CA . SER A 1 78 ? 10.751 5.446 -8.680 1.00 98.06 78 SER A CA 1
ATOM 564 C C . SER A 1 78 ? 11.703 4.634 -9.568 1.00 98.06 78 SER A C 1
ATOM 566 O O . SER A 1 78 ? 12.899 4.943 -9.630 1.00 98.06 78 SER A O 1
ATOM 568 N N . ALA A 1 79 ? 11.190 3.615 -10.264 1.00 97.62 79 ALA A N 1
ATOM 569 C CA . ALA A 1 79 ? 11.966 2.817 -11.206 1.00 97.62 79 ALA A CA 1
ATOM 570 C C . ALA A 1 79 ? 12.196 3.562 -12.534 1.00 97.62 79 ALA A C 1
ATOM 572 O O . ALA A 1 79 ? 13.272 3.421 -13.130 1.00 97.62 79 ALA A O 1
ATOM 573 N N . GLY A 1 80 ? 11.244 4.406 -12.953 1.00 96.19 80 GLY A N 1
ATOM 574 C CA . GLY A 1 80 ? 11.284 5.132 -14.225 1.00 96.19 80 GLY A CA 1
ATOM 575 C C . GLY A 1 80 ? 11.303 4.167 -15.412 1.00 96.19 80 GLY A C 1
ATOM 576 O O . GLY A 1 80 ? 10.580 3.175 -15.412 1.00 96.19 80 GLY A O 1
ATOM 577 N N . ASP A 1 81 ? 12.196 4.399 -16.374 1.00 96.75 81 ASP A N 1
ATOM 578 C CA . ASP A 1 81 ? 12.349 3.559 -17.577 1.00 96.75 81 ASP A CA 1
ATOM 579 C C . ASP A 1 81 ? 12.777 2.105 -17.282 1.00 96.75 81 ASP A C 1
ATOM 581 O O . ASP A 1 81 ? 12.815 1.275 -18.183 1.00 96.75 81 ASP A O 1
ATOM 585 N N . ARG A 1 82 ? 13.127 1.787 -16.028 1.00 96.25 82 ARG A N 1
ATOM 586 C CA . ARG A 1 82 ? 13.512 0.435 -15.581 1.00 96.25 82 ARG A CA 1
ATOM 587 C C . ARG A 1 82 ? 12.330 -0.385 -15.059 1.00 96.25 82 ARG A C 1
ATOM 589 O O . ARG A 1 82 ? 12.503 -1.563 -14.744 1.00 96.25 82 ARG A O 1
ATOM 596 N N . TRP A 1 83 ? 11.158 0.233 -14.910 1.00 97.31 83 TRP A N 1
ATOM 597 C CA . TRP A 1 83 ? 9.951 -0.459 -14.470 1.00 97.31 83 TRP A CA 1
ATOM 598 C C . TRP A 1 83 ? 9.621 -1.625 -15.411 1.00 97.31 83 TRP A C 1
ATOM 600 O O . TRP A 1 83 ? 9.630 -1.464 -16.627 1.00 97.31 83 TRP A O 1
ATOM 610 N N . GLY A 1 84 ? 9.339 -2.801 -14.844 1.00 94.94 84 GLY A N 1
ATOM 611 C CA . GLY A 1 84 ? 9.012 -4.012 -15.605 1.00 94.94 84 GLY A CA 1
ATOM 612 C C . GLY A 1 84 ? 10.207 -4.779 -16.190 1.00 94.94 84 GLY A C 1
ATOM 613 O O . GLY A 1 84 ? 10.014 -5.892 -16.668 1.00 94.94 84 GLY A O 1
ATOM 614 N N . GLU A 1 85 ? 11.431 -4.246 -16.109 1.00 95.81 85 GLU A N 1
ATOM 615 C CA . GLU A 1 85 ? 12.628 -4.892 -16.676 1.00 95.81 85 GLU A CA 1
ATOM 616 C C . GLU A 1 85 ? 13.411 -5.709 -15.633 1.00 95.81 85 GLU A C 1
ATOM 618 O O . GLU A 1 85 ? 13.867 -6.820 -15.904 1.00 95.81 85 GLU A O 1
ATOM 623 N N . THR A 1 86 ? 13.585 -5.170 -14.420 1.00 92.44 86 THR A N 1
ATOM 624 C CA . THR A 1 86 ? 14.484 -5.741 -13.391 1.00 92.44 86 THR A CA 1
ATOM 625 C C . THR A 1 86 ? 13.797 -6.087 -12.068 1.00 92.44 86 THR A C 1
ATOM 627 O O . THR A 1 86 ? 14.455 -6.558 -11.139 1.00 92.44 86 THR A O 1
ATOM 630 N N . GLY A 1 87 ? 12.494 -5.818 -11.950 1.00 95.06 87 GLY A N 1
ATOM 631 C CA . GLY A 1 87 ? 11.759 -5.854 -10.681 1.00 95.06 87 GLY A CA 1
ATOM 632 C C . GLY A 1 87 ? 12.034 -4.648 -9.768 1.00 95.06 87 GLY A C 1
ATOM 633 O O . GLY A 1 87 ? 11.608 -4.620 -8.612 1.00 95.06 87 GLY A O 1
ATOM 634 N N . GLU A 1 88 ? 12.763 -3.632 -10.241 1.00 98.00 88 GLU A N 1
ATOM 635 C CA . GLU A 1 88 ? 12.880 -2.364 -9.520 1.00 98.00 88 GLU A CA 1
ATOM 636 C C . GLU A 1 88 ? 11.520 -1.668 -9.436 1.00 98.00 88 GLU A C 1
ATOM 638 O O . GLU A 1 88 ? 10.766 -1.648 -10.402 1.00 98.00 88 GLU A O 1
ATOM 643 N N . GLY A 1 89 ? 11.199 -1.102 -8.273 1.00 98.19 89 GLY A N 1
ATOM 644 C CA . GLY A 1 89 ? 9.892 -0.506 -8.001 1.00 98.19 89 GLY A CA 1
ATOM 645 C C . GLY A 1 89 ? 8.799 -1.504 -7.623 1.00 98.19 89 GLY A C 1
ATOM 646 O O . GLY A 1 89 ? 7.703 -1.079 -7.267 1.00 98.19 89 GLY A O 1
AT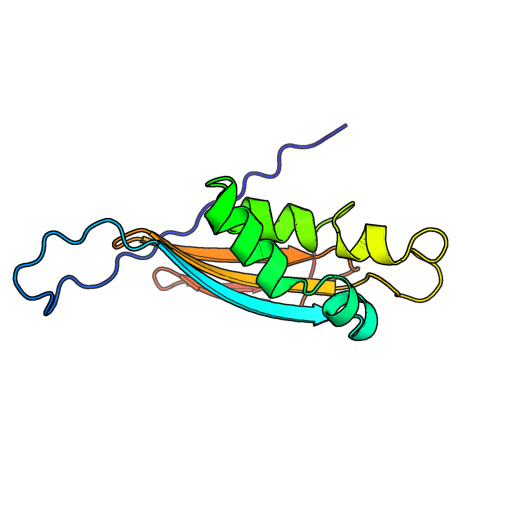OM 647 N N . GLU A 1 90 ? 9.053 -2.814 -7.669 1.00 98.50 90 GLU A N 1
ATOM 648 C CA . GLU A 1 90 ? 8.046 -3.808 -7.295 1.00 98.50 90 GLU A CA 1
ATOM 649 C C . GLU A 1 90 ? 7.917 -3.936 -5.777 1.00 98.50 90 GLU A C 1
ATOM 651 O O . GLU A 1 90 ? 8.909 -3.973 -5.042 1.00 98.50 90 GLU A O 1
ATOM 656 N N . GLY A 1 91 ? 6.686 -4.068 -5.293 1.00 98.31 91 GLY A N 1
ATOM 657 C CA . GLY A 1 91 ? 6.420 -4.351 -3.896 1.00 98.31 91 GLY A CA 1
ATOM 658 C C . GLY A 1 91 ? 4.969 -4.175 -3.482 1.00 98.31 91 GLY A C 1
ATOM 659 O O . GLY A 1 91 ? 4.054 -4.031 -4.291 1.00 98.31 91 GLY A O 1
ATOM 660 N N . GLY A 1 92 ? 4.770 -4.196 -2.170 1.00 98.56 92 GLY A N 1
ATOM 661 C CA . GLY A 1 92 ? 3.472 -4.037 -1.546 1.00 98.56 92 GLY A CA 1
ATOM 662 C C . GLY A 1 92 ? 3.571 -3.552 -0.111 1.00 98.56 92 GLY A C 1
ATOM 663 O O . GLY A 1 92 ? 4.583 -3.734 0.570 1.00 98.56 92 GLY A O 1
ATOM 664 N N . ILE A 1 93 ? 2.492 -2.933 0.353 1.00 98.81 93 ILE A N 1
ATOM 665 C CA . ILE A 1 93 ? 2.333 -2.480 1.731 1.00 98.81 93 ILE A CA 1
ATOM 666 C C . ILE A 1 93 ? 1.073 -3.117 2.303 1.00 98.81 93 ILE A C 1
ATOM 668 O O . ILE A 1 93 ? -0.002 -3.030 1.711 1.00 98.81 93 ILE A O 1
ATOM 672 N N . ILE A 1 94 ? 1.198 -3.710 3.488 1.00 98.44 94 ILE A N 1
ATOM 673 C CA . ILE A 1 94 ? 0.065 -4.016 4.365 1.00 98.44 94 ILE A CA 1
ATOM 674 C C . ILE A 1 94 ? -0.009 -2.962 5.463 1.00 98.44 94 ILE A C 1
ATOM 676 O O . ILE A 1 94 ? 1.014 -2.433 5.903 1.00 98.44 94 ILE A O 1
ATOM 680 N N . GLY A 1 95 ? -1.209 -2.673 5.950 1.00 97.56 95 GLY A N 1
ATOM 681 C CA . GLY A 1 95 ? -1.375 -1.735 7.045 1.00 97.56 95 GLY A CA 1
ATOM 682 C C . GLY A 1 95 ? -2.653 -1.918 7.841 1.00 97.56 95 GLY A C 1
ATOM 683 O O . GLY A 1 95 ? -3.601 -2.581 7.421 1.00 97.56 95 GLY A O 1
ATOM 684 N N . ILE A 1 96 ? -2.651 -1.306 9.017 1.00 96.56 96 ILE A N 1
ATOM 685 C CA . ILE A 1 96 ? -3.795 -1.189 9.908 1.00 96.56 96 ILE A CA 1
ATOM 686 C C . ILE A 1 96 ? -4.028 0.296 10.148 1.00 96.56 96 ILE A C 1
ATOM 688 O O . ILE A 1 96 ? -3.128 1.017 10.576 1.00 96.56 96 ILE A O 1
ATOM 692 N N . GLU A 1 97 ? -5.248 0.738 9.886 1.00 95.69 97 GLU A N 1
ATOM 693 C CA . GLU A 1 97 ? -5.734 2.064 10.236 1.00 95.69 97 GLU A CA 1
ATOM 694 C C . GLU A 1 97 ? -6.677 1.953 11.430 1.00 95.69 97 GLU A C 1
ATOM 696 O O . GLU A 1 97 ? -7.598 1.135 11.428 1.00 95.69 97 GLU A O 1
ATOM 701 N N . VAL A 1 98 ? -6.451 2.787 12.441 1.00 92.56 98 VAL A N 1
ATOM 702 C CA . VAL A 1 98 ? -7.374 2.995 13.553 1.00 92.56 98 VAL A CA 1
ATOM 703 C C . VAL A 1 98 ? -7.906 4.417 13.463 1.00 92.56 98 VAL A C 1
ATOM 705 O O . VAL A 1 98 ? -7.122 5.361 13.459 1.00 92.56 98 VAL A O 1
ATOM 708 N N . ASP A 1 99 ? -9.227 4.573 13.406 1.00 87.44 99 ASP A N 1
ATOM 709 C CA . ASP A 1 99 ? -9.924 5.856 13.551 1.00 87.44 99 ASP A CA 1
ATOM 710 C C . ASP A 1 99 ? -10.960 5.730 14.676 1.00 87.44 99 ASP A C 1
ATOM 712 O O . ASP A 1 99 ? -12.010 5.085 14.543 1.00 87.44 99 ASP A O 1
ATOM 716 N N . GLY A 1 100 ? -10.617 6.283 15.842 1.00 85.06 100 GLY A N 1
ATOM 717 C CA . GLY A 1 100 ? -11.391 6.107 17.066 1.00 85.06 100 GLY A CA 1
ATOM 718 C C . GLY A 1 100 ? -11.446 4.636 17.484 1.00 85.06 100 GLY A C 1
ATOM 719 O O . GLY A 1 100 ? -10.431 4.037 17.820 1.00 85.06 100 GLY A O 1
ATOM 720 N N . PHE A 1 101 ? -12.643 4.047 17.474 1.00 80.62 101 PHE A N 1
ATOM 721 C CA . PHE A 1 101 ? -12.855 2.639 17.840 1.00 80.62 101 PHE A CA 1
ATOM 722 C C . PHE A 1 101 ? -12.938 1.703 16.633 1.00 80.62 101 PHE A C 1
ATOM 724 O O . PHE A 1 101 ? -13.329 0.553 16.801 1.00 80.62 101 PHE A O 1
ATOM 731 N N . THR A 1 102 ? -12.617 2.194 15.436 1.00 83.44 102 THR A N 1
ATOM 732 C CA . THR A 1 102 ? -12.671 1.421 14.196 1.00 83.44 102 THR A CA 1
ATOM 733 C C . THR A 1 102 ? -11.267 1.032 13.769 1.00 83.44 102 THR A C 1
ATOM 735 O O . THR A 1 102 ? -10.481 1.910 13.427 1.00 83.44 102 THR A O 1
ATOM 738 N N . GLY A 1 103 ? -10.972 -0.267 13.754 1.00 88.00 103 GLY A N 1
ATOM 739 C CA . GLY A 1 103 ? -9.768 -0.831 13.145 1.00 88.00 103 GLY A CA 1
ATOM 740 C C . GLY A 1 103 ? -10.049 -1.357 11.739 1.00 88.00 103 GLY A C 1
ATOM 741 O O . GLY A 1 103 ? -11.107 -1.942 11.496 1.00 88.00 103 GLY A O 1
ATOM 742 N N . LYS A 1 104 ? -9.104 -1.160 10.821 1.00 91.50 104 LYS A N 1
ATOM 743 C CA . LYS A 1 104 ? -9.262 -1.501 9.409 1.00 91.50 104 LYS A CA 1
ATOM 744 C C . LYS A 1 104 ? -7.960 -2.039 8.829 1.00 91.50 104 LYS A C 1
ATOM 746 O O . LYS A 1 104 ? -6.950 -1.342 8.843 1.00 91.50 104 LYS A O 1
ATOM 751 N N . ALA A 1 105 ? -7.985 -3.262 8.306 1.00 94.12 105 ALA A N 1
ATOM 752 C CA . ALA A 1 105 ? -6.858 -3.832 7.570 1.00 94.12 105 ALA A CA 1
ATOM 753 C C . ALA A 1 105 ? -6.894 -3.361 6.109 1.00 94.12 105 ALA A C 1
ATOM 755 O O . ALA A 1 105 ? -7.948 -3.395 5.470 1.00 94.12 105 ALA A O 1
ATOM 756 N N . VAL A 1 106 ? -5.752 -2.931 5.583 1.00 96.06 106 VAL A N 1
ATOM 757 C CA . VAL A 1 106 ? -5.591 -2.473 4.199 1.00 96.06 106 VAL A CA 1
ATOM 758 C C . VAL A 1 106 ? -4.330 -3.066 3.591 1.00 96.06 106 VAL A C 1
ATOM 760 O O . VAL A 1 106 ? -3.390 -3.421 4.302 1.00 96.06 106 VAL A O 1
ATOM 763 N N . PHE A 1 107 ? -4.309 -3.171 2.270 1.00 97.06 107 PHE A N 1
ATOM 764 C CA . PHE A 1 107 ? -3.131 -3.572 1.520 1.00 97.06 107 PHE A CA 1
ATOM 765 C C . PHE A 1 107 ? -3.208 -3.024 0.095 1.00 97.06 107 PHE A C 1
ATOM 767 O O . PHE A 1 107 ? -4.305 -2.839 -0.432 1.00 97.06 107 PHE A O 1
ATOM 774 N N . ALA A 1 108 ? -2.053 -2.805 -0.521 1.00 97.88 108 ALA A N 1
ATOM 775 C CA . ALA A 1 108 ? -1.902 -2.547 -1.950 1.00 97.88 108 ALA A CA 1
ATOM 776 C C . ALA A 1 108 ? -0.542 -3.084 -2.411 1.00 97.88 108 ALA A C 1
ATOM 778 O O . ALA A 1 108 ? 0.378 -3.209 -1.601 1.00 97.88 108 ALA A O 1
ATOM 779 N N . PHE A 1 109 ? -0.443 -3.461 -3.682 1.00 98.44 109 PHE A N 1
ATOM 780 C CA . PHE A 1 109 ? 0.786 -3.959 -4.294 1.00 98.44 109 PHE A CA 1
ATOM 781 C C . PHE A 1 109 ? 0.720 -3.820 -5.821 1.00 98.44 109 PHE A C 1
ATOM 783 O O . PHE A 1 109 ? -0.369 -3.873 -6.406 1.00 98.44 109 PHE A O 1
ATOM 790 N N . ASN A 1 110 ? 1.884 -3.639 -6.442 1.00 97.69 110 ASN A N 1
ATOM 791 C CA . ASN A 1 110 ? 2.064 -3.441 -7.884 1.00 97.69 110 ASN A CA 1
ATOM 792 C C . ASN A 1 110 ? 2.778 -4.623 -8.560 1.00 97.69 110 ASN A C 1
ATOM 794 O O . ASN A 1 110 ? 2.842 -4.681 -9.783 1.00 97.69 110 ASN A O 1
ATOM 798 N N . CYS A 1 111 ? 3.290 -5.568 -7.772 1.00 96.38 111 CYS A N 1
ATOM 799 C CA . CYS A 1 111 ? 3.904 -6.797 -8.253 1.00 96.38 111 CYS A CA 1
ATOM 800 C C . CYS A 1 111 ? 2.856 -7.875 -8.576 1.00 96.38 111 CYS A C 1
ATOM 802 O O . CYS A 1 111 ? 1.664 -7.724 -8.299 1.00 96.38 111 CYS A O 1
ATOM 804 N N . GLY A 1 112 ? 3.308 -9.010 -9.118 1.00 94.75 112 GLY A N 1
ATOM 805 C CA . GLY A 1 112 ? 2.426 -10.123 -9.487 1.00 94.75 112 GLY A CA 1
ATOM 806 C C . GLY A 1 112 ? 1.657 -10.761 -8.322 1.00 94.75 112 GLY A C 1
ATOM 807 O O . GLY A 1 112 ? 0.695 -11.480 -8.564 1.00 94.75 112 GLY A O 1
ATOM 808 N N . GLY A 1 113 ? 2.040 -10.518 -7.064 1.00 95.75 113 GLY A N 1
ATOM 809 C CA . GLY A 1 113 ? 1.339 -11.046 -5.895 1.00 95.75 113 GLY A CA 1
ATOM 810 C C . GLY A 1 113 ? 1.944 -10.591 -4.569 1.00 95.75 113 GLY A C 1
ATOM 811 O O . GLY A 1 113 ? 3.150 -10.390 -4.452 1.00 95.75 113 GLY A O 1
ATOM 812 N N . LEU A 1 114 ? 1.104 -10.496 -3.540 1.00 96.88 114 LEU A N 1
ATOM 813 C CA . LEU A 1 114 ? 1.494 -10.195 -2.167 1.00 96.88 114 LEU A CA 1
ATOM 814 C C . LEU A 1 114 ? 0.881 -11.229 -1.224 1.00 96.88 114 LEU A C 1
ATOM 816 O O . LEU A 1 114 ? -0.310 -11.152 -0.898 1.00 96.88 114 LEU A O 1
ATOM 820 N N . TRP A 1 115 ? 1.712 -12.166 -0.760 1.00 96.06 115 TRP A N 1
ATOM 821 C CA . TRP A 1 115 ? 1.349 -13.108 0.297 1.00 96.06 115 TRP A CA 1
ATOM 822 C C . TRP A 1 115 ? 0.975 -12.341 1.559 1.00 96.06 115 TRP A C 1
ATOM 824 O O . TRP A 1 115 ? 1.812 -11.692 2.187 1.00 96.06 115 TRP A O 1
ATOM 834 N N . ARG A 1 116 ? -0.304 -12.402 1.922 1.00 94.62 116 ARG A N 1
ATOM 835 C CA . ARG A 1 116 ? -0.842 -11.642 3.047 1.00 94.62 116 ARG A CA 1
ATOM 836 C C . ARG A 1 116 ? -1.963 -12.396 3.728 1.00 94.62 116 ARG A C 1
ATOM 838 O O . ARG A 1 116 ? -2.730 -13.120 3.094 1.00 94.62 116 ARG A O 1
ATOM 845 N N . ALA A 1 117 ? -2.091 -12.145 5.020 1.00 94.06 117 ALA A N 1
ATOM 846 C CA . ALA A 1 117 ? -3.218 -12.594 5.809 1.00 94.06 117 ALA A CA 1
ATOM 847 C C . ALA A 1 117 ? -3.771 -11.433 6.632 1.00 94.06 117 ALA A C 1
ATOM 849 O O . ALA A 1 117 ? -3.027 -10.552 7.066 1.00 94.06 117 ALA A O 1
ATOM 850 N N . CYS A 1 118 ? -5.076 -11.437 6.865 1.00 91.81 118 CYS A N 1
ATOM 851 C CA . CYS A 1 118 ? -5.696 -10.566 7.850 1.00 91.81 118 CYS A CA 1
ATOM 852 C C . CYS A 1 118 ? -6.744 -11.334 8.650 1.00 91.81 118 CYS A C 1
ATOM 854 O O . CYS A 1 118 ? -7.336 -12.300 8.171 1.00 91.81 118 CYS A O 1
ATOM 856 N N . TYR A 1 119 ? -6.961 -10.894 9.883 1.00 89.19 119 TYR A N 1
ATOM 857 C CA . TYR A 1 119 ? -8.018 -11.394 10.744 1.00 89.19 119 TYR A CA 1
ATOM 858 C C . TYR A 1 119 ? -8.855 -10.209 11.187 1.00 89.19 119 TYR A C 1
ATOM 860 O O . TYR A 1 119 ? -8.352 -9.303 11.855 1.00 89.19 119 TYR A O 1
ATOM 868 N N . VAL A 1 120 ? -10.116 -10.189 10.777 1.00 84.25 120 VAL A N 1
ATOM 869 C CA . VAL A 1 120 ? -11.037 -9.106 11.111 1.00 84.25 120 VAL A CA 1
ATOM 870 C C . VAL A 1 120 ? -12.386 -9.722 11.452 1.00 84.25 120 VAL A C 1
ATOM 872 O O . VAL A 1 120 ? -12.876 -10.578 10.721 1.00 84.25 120 VAL A O 1
ATOM 875 N N . ASP A 1 121 ? -12.955 -9.322 12.589 1.00 85.94 121 ASP A N 1
ATOM 876 C CA . ASP A 1 121 ? -14.277 -9.756 13.064 1.00 85.94 121 ASP A CA 1
ATOM 877 C C . ASP A 1 121 ? -14.487 -11.277 13.106 1.00 85.94 121 ASP A C 1
ATOM 879 O O . ASP A 1 121 ? -15.534 -11.788 12.717 1.00 85.94 121 ASP A O 1
ATOM 883 N N . GLY A 1 122 ? -13.487 -12.026 13.575 1.00 86.94 122 GLY A N 1
ATOM 884 C CA . GLY A 1 122 ? -13.600 -13.486 13.669 1.00 86.94 122 GLY A CA 1
ATOM 885 C C . GLY A 1 122 ? -13.234 -14.236 12.390 1.00 86.94 122 GLY A C 1
ATOM 886 O O . GLY A 1 122 ? -13.158 -15.461 12.410 1.00 86.94 122 GLY A O 1
ATOM 887 N N . VAL A 1 123 ? -12.991 -13.525 11.287 1.00 87.88 123 VAL A N 1
ATOM 888 C CA . VAL A 1 123 ? -12.754 -14.124 9.972 1.00 87.88 123 VAL A CA 1
ATOM 889 C C . VAL A 1 123 ? -11.297 -13.931 9.567 1.00 87.88 123 VAL A C 1
ATOM 891 O O . VAL A 1 123 ? -10.839 -12.804 9.359 1.00 87.88 123 VAL A O 1
ATOM 894 N N . ALA A 1 124 ? -10.575 -15.043 9.429 1.00 90.06 124 ALA A N 1
ATOM 895 C CA . ALA A 1 124 ? -9.259 -15.070 8.804 1.00 90.06 124 ALA A CA 1
ATOM 896 C C . ALA A 1 124 ? -9.402 -15.074 7.276 1.00 90.06 124 ALA A C 1
ATOM 898 O O . ALA A 1 124 ? -10.250 -15.777 6.730 1.00 90.06 124 ALA A O 1
ATOM 899 N N . LYS A 1 125 ? -8.561 -14.305 6.587 1.00 89.81 125 LYS A N 1
ATOM 900 C CA . LYS A 1 125 ? -8.448 -14.294 5.125 1.00 89.81 125 LYS A CA 1
ATOM 901 C C . LYS A 1 125 ? -6.984 -14.390 4.743 1.00 89.81 125 LYS A C 1
ATOM 903 O O . LYS A 1 125 ? -6.162 -13.692 5.337 1.00 89.81 125 LYS A O 1
ATOM 908 N N . VAL A 1 126 ? -6.674 -15.202 3.739 1.00 92.38 126 VAL A N 1
ATOM 909 C CA . VAL A 1 126 ? -5.329 -15.336 3.165 1.00 92.38 126 VAL A CA 1
ATOM 910 C C . VAL A 1 126 ? -5.434 -15.124 1.666 1.00 92.38 126 VAL A C 1
ATOM 912 O O . VAL A 1 126 ? -6.304 -15.695 1.023 1.00 92.38 126 VAL A O 1
ATOM 915 N N . MET A 1 127 ? -4.584 -14.268 1.112 1.00 93.12 127 MET A N 1
ATOM 916 C CA . MET A 1 127 ? -4.625 -13.889 -0.297 1.00 93.12 127 MET A CA 1
ATOM 917 C C . MET A 1 127 ? -3.200 -13.754 -0.832 1.00 93.12 127 MET A C 1
ATOM 919 O O . MET A 1 127 ? -2.271 -13.460 -0.078 1.00 93.12 127 MET A O 1
ATOM 923 N N . VAL A 1 128 ? -3.047 -13.931 -2.143 1.00 94.06 128 VAL A N 1
ATOM 924 C CA . VAL A 1 128 ? -1.775 -13.716 -2.848 1.00 94.06 128 VAL A CA 1
ATOM 925 C C . VAL A 1 128 ? -1.994 -12.733 -3.988 1.00 94.06 128 VAL A C 1
ATOM 927 O O . VAL A 1 128 ? -1.441 -11.638 -3.972 1.00 94.06 128 VAL A O 1
ATOM 930 N N . PHE A 1 129 ? -2.877 -13.074 -4.918 1.00 94.00 129 PHE A N 1
ATOM 931 C CA . PHE A 1 129 ? -3.141 -12.289 -6.121 1.00 94.00 129 PHE A CA 1
ATOM 932 C C . PHE A 1 129 ? -4.147 -11.147 -5.879 1.00 94.00 129 PHE A C 1
ATOM 934 O O . PHE A 1 129 ? -4.642 -10.959 -4.755 1.00 94.00 129 PHE A O 1
ATOM 941 N N . HIS A 1 130 ? -4.373 -10.330 -6.914 1.00 82.94 130 HIS A N 1
ATOM 942 C CA . HIS A 1 130 ? -5.346 -9.225 -6.900 1.00 82.94 130 HIS A CA 1
ATOM 943 C C . HIS A 1 130 ? -6.794 -9.709 -6.919 1.00 82.94 130 HIS A C 1
ATOM 945 O O . HIS A 1 130 ? -7.666 -8.977 -6.450 1.00 82.94 130 HIS A O 1
ATOM 951 N N . ASP A 1 131 ? -7.030 -10.910 -7.446 1.00 77.62 131 ASP A N 1
ATOM 952 C CA . ASP A 1 131 ? -8.362 -11.496 -7.552 1.00 77.62 131 ASP A CA 1
ATOM 953 C C . ASP A 1 131 ? -9.042 -11.605 -6.183 1.00 77.62 131 ASP A C 1
ATOM 955 O O . ASP A 1 131 ? -8.394 -11.710 -5.131 1.00 77.62 131 ASP A O 1
ATOM 959 N N . GLU A 1 132 ? -10.375 -11.524 -6.194 1.00 63.31 132 GLU A N 1
ATOM 960 C CA . GLU A 1 132 ? -11.151 -11.580 -4.963 1.00 63.31 132 GLU A CA 1
ATOM 961 C C . GLU A 1 132 ? -10.941 -12.920 -4.249 1.00 63.31 132 GLU A C 1
ATOM 963 O O . GLU A 1 132 ? -10.811 -13.978 -4.860 1.00 63.31 132 GLU A O 1
ATOM 968 N N . TYR A 1 133 ? -10.911 -12.858 -2.918 1.00 53.69 133 TYR A N 1
ATOM 969 C CA . TYR A 1 133 ? -10.908 -14.050 -2.082 1.00 53.69 133 TYR A CA 1
ATOM 970 C C . TYR A 1 133 ? -12.218 -14.815 -2.300 1.00 53.69 133 TYR A C 1
ATOM 972 O O . TYR A 1 133 ? -13.265 -14.394 -1.797 1.00 53.69 133 TYR A O 1
ATOM 980 N N . GLU A 1 134 ? -12.154 -15.923 -3.031 1.00 56.16 134 GLU A N 1
ATOM 981 C CA . GLU A 1 134 ? -13.224 -16.915 -3.069 1.00 56.16 134 GLU A CA 1
ATOM 982 C C . GLU A 1 134 ? -13.118 -17.781 -1.807 1.00 56.16 134 GLU A C 1
ATOM 984 O O . GLU A 1 134 ? -12.066 -18.354 -1.517 1.00 56.16 134 GLU A O 1
ATOM 989 N N . ALA A 1 135 ? -14.185 -17.773 -1.004 1.00 53.72 135 ALA A N 1
ATOM 990 C CA . ALA A 1 135 ? -14.283 -18.516 0.250 1.00 53.72 135 ALA A CA 1
ATOM 991 C C . ALA A 1 135 ? -14.789 -19.941 0.017 1.00 53.72 135 ALA A C 1
ATOM 993 O O . ALA A 1 135 ? -15.717 -20.094 -0.810 1.00 53.72 135 ALA A O 1
#

Solvent-accessible surface area (backbone atoms only — not comparable to full-atom values): 7886 Å² total; per-residue (Å²): 134,88,76,83,77,78,79,77,79,49,77,32,78,58,81,84,81,83,76,66,100,57,82,79,66,73,58,68,47,76,48,73,52,75,53,60,34,64,67,35,41,63,75,60,39,41,69,60,45,25,52,45,41,27,70,76,72,67,45,52,61,58,55,22,31,30,54,30,23,15,76,90,5,52,26,38,59,70,30,50,95,41,43,86,75,76,53,44,21,29,25,31,31,42,35,39,36,32,55,62,51,37,37,32,74,40,70,26,46,50,44,93,58,52,86,47,72,51,75,56,83,92,43,76,48,74,48,40,56,90,69,80,84,83,128

Foldseek 3Di:
DDDPPPPPWFWAFADPPDDPPDPPPFDKDKDKDKDFDVVLCVVCVQVVQLVVCCVPVVDDSQVSQCQDAAAVHSLQVSCPPCRPPPRRSWIKMWMWIGTRRIITTHMHHHDQWDFDWDDGPNDIDTTTGPDDDDD

=== Feature glossary ===
The record interleaves many kinds of information about one protein. Here is each kind framed as the question it answers.

Q: Wh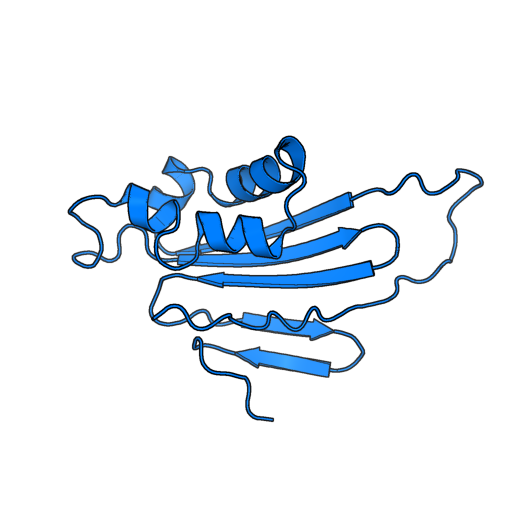at known structures does this most resemble?
A: Structural nearest neighbors (via Foldseek easy-search vs the PDB). Reported per hit: target PDB id, E-value, and alignment TM-score. A TM-score above ~0.5 is the conventional threshold for 'same fold'.

Q: Where is each backbone atom in 3D?
A: The mmCIF table is the protein's shape written out atom by atom. For each backbone N, Cα, C, and carbonyl O, it records an (x, y, z) coordinate triple in Å plus the residue type, chain letter, and residue number.

Q: What are the backbone torsion angles?
A: The φ/ψ torsion pair specifies the backbone conformation at each residue. φ rotates about the N–Cα bond, ψ about the Cα–C bond. Steric clashes forbid most of the (φ, ψ) plane — the allowed regions (α-helix basin, β-sheet basin, left-handed helix) are the Ramachandran-allowed regions.

Q: Which residues are buried vs exposed?
A: Solvent-accessible surface area (SASA) is the area in Å² traced out by the centre of a 1.4 Å probe sphere (a water molecule) rolled over the protein's van der Waals surface (Shrake–Rupley / Lee–Richards construction). Buried residues have near-zero SASA; fully exposed residues can exceed 200 Å². The total SASA scales roughly with the number of surface residues.

Q: How confident is the AlphaFold model at each residue?
A: pLDDT is the predicted lDDT-Cα score: AlphaFold's confidence that the local environment of each residue (all inter-atomic distances within 15 Å) is correctly placed. It is a per-residue number between 0 and 100, with higher meaning more reliable.

Q: What does the local fold look like, residue by residue?
A: 3Di is Foldseek's structural alphabet. Each residue is assigned one of twenty discrete states based on how its Cα sits relative to its spatial (not sequential) neighbors. Aligning 3Di strings finds structural homologs roughly as well as full 3D superposition, but orders of magnitude faster.

Q: How big and how compact is the whole molecule?
A: Radius of gyration (Rg) is the root-mean-square distance of Cα atoms from thei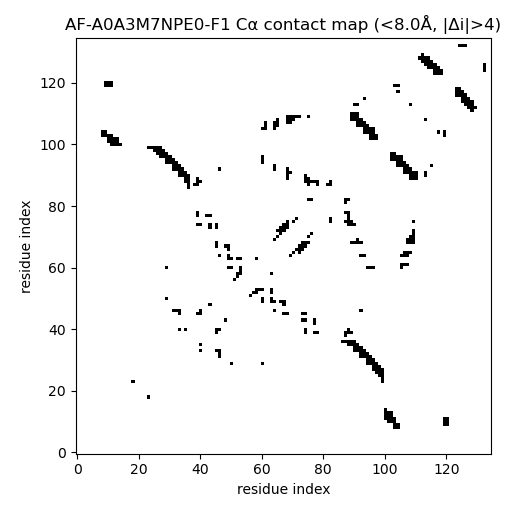r centroid — a single number for overall size and compactness. A globular domain of N residues has Rg ≈ 2.2·N^0.38 Å; an extended or disordered chain has a much larger Rg. The Cα contact count is the number of residue pairs whose Cα atoms are within 8 Å and are more than four positions apart in sequence — a standard proxy for tertiary packing density. The bounding box is the smallest axis-aligned box enclosing all Cα atoms.

Q: Which residues are in helices, strands, or loops?
A: DSSP 8-state secondary structure assigns each residue one of H (α-helix), G (3₁₀-helix), I (π-helix), E (extended β-strand), B (isolated β-bridge), T (hydrogen-bonded turn), S (bend), or '-' (coil). The assignment is computed from backbone hydrogen-bond geometry via the Kabsch–Sander algorithm.

Q: How mobile is each atom in the crystal?
A: Crystallographic B-factors measure how much each atom's electron density is smeared out, in Å². They rise in mobile loops and surface residues and fall in the buried interior. In AlphaFold models this column is repurposed to hold pLDDT instead.

Q: What if only a Cα trace is available?
A: P-SEA three-state annotation labels each residue as helix, strand, or coil based purely on the geometry of the Cα trace. It serves as a fallback when the full backbone (and thus DSSP) is unavailable.

Q: What family and function is it annotated with?
A: Database cross-references. InterPro integrates a dozen domain/family signature databases into unified entries with residue-range hits. GO terms attach function/process/location labels with evidence codes. CATH codes position the fold in a four-level structural taxonomy. Organism is the NCBI-taxonomy species name.

Q: Are the domains correctly placed relative to each other?
A: Predicted Aligned Error (PAE) is an AlphaFold confidence matrix: entry (i, j) is the expected error in the position of residue j, in ångströms, when the prediction is superimposed on the true structure at residue i. Low PAE within a block of residues means that block is internally rigid and well-predicted; high PAE between two blocks means their relative placement is uncertain even if each block individually is confident.

Q: What do the diagnostic plots show?
A: Three diagnostic plots accompany the record. The Cα contact map visualizes the tertiary structure as a 2D adjacency matrix (8 Å cutoff, sequence-local contacts suppressed). The Ramachandran plot shows the distribution of backbone (φ, ψ) torsions, with points in the α and β basins reflecting secondary structure content. The PAE plot shows AlphaFold's inter-residue confidence as a color matrix.

Q: What is the amino-acid chain?
A: Primary structure: the covalent order of the twenty standard amino acids along the backbone. Two proteins with the same sequence will (almost always) fold to the same structure; two with 30% identity often share a fold but not the details.

Q: What do the rendered images show?
A: The six renders are orthographic views along the three Cartesian axes in both directions. Representation (cartoon, sticks, or surface) and color scheme (sequence-rainbow or by-chain) vary across proteins so the training set covers all the common visualization conventions.